Protein AF-A0A5J4JB01-F1 (afdb_monomer_lite)

Foldseek 3Di:
DDDPVLLVQLVVCVVVVDDLVVNCVVSVDDSVVSVCSVVPPDDPPDPDPPDDPPDDD

Secondary structure (DSSP, 8-state):
---HHHHHHHHHHHHTT--HHHHHHHH---HHHHHHHHH-SS-TT------------

Sequence (57 aa):
MLKIGEFFMIRELYQKGWTQTAIAKETGFDRKTIRKYLKGGTSFQNVKPMGKRKLVS

InterPro domains:
  IPR001387 Cro/C1-type, helix-turn-helix domain [PF01381] (10-42)
  IPR001387 Cro/C1-type, helix-turn-helix domain [PS50943] (15-40)
  IPR001387 Cro/C1-type, helix-turn-helix domain [cd00093] (9-43)

pLDDT: mean 73.8, std 17.37, range [42.66, 93.25]

Organism: NCBI:txid2607726

Radius of gyration: 13.64 Å; chains: 1; bounding box: 26×44×24 Å

Structure (mmCIF, N/CA/C/O backbone):
data_AF-A0A5J4JB01-F1
#
_entry.id   AF-A0A5J4JB01-F1
#
loop_
_atom_site.group_PDB
_atom_site.id
_atom_site.type_symbol
_atom_site.label_atom_id
_atom_site.label_alt_id
_atom_site.label_comp_id
_atom_site.label_asym_id
_atom_site.label_entity_id
_atom_site.label_seq_id
_atom_site.pdbx_PDB_ins_code
_atom_site.Cartn_x
_atom_site.Cartn_y
_atom_site.Cartn_z
_atom_site.occupancy
_atom_site.B_iso_or_equiv
_atom_site.auth_seq_id
_atom_site.auth_comp_id
_atom_site.auth_asym_id
_atom_site.auth_atom_id
_atom_site.pdbx_PDB_model_num
ATOM 1 N N . MET A 1 1 ? 2.014 -7.251 -12.6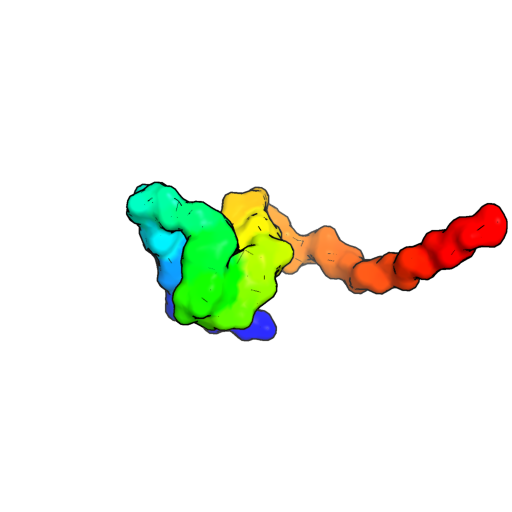96 1.00 57.53 1 MET A N 1
ATOM 2 C CA . MET A 1 1 ? 2.977 -6.159 -12.429 1.00 57.53 1 MET A CA 1
ATOM 3 C C . MET A 1 1 ? 2.178 -4.867 -12.464 1.00 57.53 1 MET A C 1
ATOM 5 O O . MET A 1 1 ? 1.453 -4.683 -13.431 1.00 57.53 1 MET A O 1
ATOM 9 N N . LEU A 1 2 ? 2.181 -4.061 -11.400 1.00 63.47 2 LEU A N 1
ATOM 10 C CA . LEU A 1 2 ? 1.412 -2.809 -11.381 1.00 63.47 2 LEU A CA 1
ATOM 11 C C . LEU A 1 2 ? 2.065 -1.786 -12.311 1.00 63.47 2 LEU A C 1
ATOM 13 O O . LEU A 1 2 ? 3.291 -1.672 -12.331 1.00 63.47 2 LEU A O 1
ATOM 17 N N . LYS A 1 3 ? 1.248 -1.065 -13.081 1.00 77.19 3 LYS A N 1
ATOM 18 C CA . LYS A 1 3 ? 1.712 0.057 -13.904 1.00 77.19 3 LYS A CA 1
ATOM 19 C C . LYS A 1 3 ? 2.011 1.263 -13.004 1.00 77.19 3 LYS A C 1
ATOM 21 O O . LYS A 1 3 ? 1.480 1.360 -11.900 1.00 77.19 3 LYS A O 1
ATOM 26 N N . ILE A 1 4 ? 2.840 2.191 -13.488 1.00 75.75 4 ILE A N 1
ATOM 27 C CA . ILE A 1 4 ? 3.224 3.407 -12.745 1.00 75.75 4 ILE A CA 1
ATOM 28 C C . ILE A 1 4 ? 1.995 4.208 -12.265 1.00 75.75 4 ILE A C 1
ATOM 30 O O . ILE A 1 4 ? 2.017 4.747 -11.162 1.00 75.75 4 ILE A O 1
ATOM 34 N N . GLY A 1 5 ? 0.912 4.236 -13.055 1.00 76.69 5 GLY A N 1
ATOM 35 C CA . GLY A 1 5 ? -0.330 4.935 -12.699 1.00 76.69 5 GLY A CA 1
ATOM 36 C C . GLY A 1 5 ? -1.026 4.335 -11.475 1.00 76.69 5 GLY A C 1
ATOM 37 O O . GLY A 1 5 ? -1.361 5.051 -10.537 1.00 76.69 5 GLY A O 1
ATOM 38 N N . GLU A 1 6 ? -1.130 3.006 -11.422 1.00 80.00 6 GLU A N 1
ATOM 39 C CA . GLU A 1 6 ? -1.735 2.281 -10.295 1.00 80.00 6 GLU A CA 1
ATOM 40 C C . GLU A 1 6 ? -0.948 2.484 -8.990 1.00 80.00 6 GLU A C 1
ATOM 42 O O . GLU A 1 6 ? -1.508 2.533 -7.895 1.00 80.00 6 GLU A O 1
ATOM 47 N N . PHE A 1 7 ? 0.376 2.632 -9.099 1.00 77.81 7 PHE A N 1
ATOM 48 C CA . PHE A 1 7 ? 1.231 2.929 -7.952 1.00 77.81 7 PHE A CA 1
ATOM 49 C C . PHE A 1 7 ? 0.943 4.310 -7.358 1.00 77.81 7 PHE A C 1
ATOM 51 O O . PHE A 1 7 ? 0.843 4.446 -6.135 1.00 77.81 7 PHE A O 1
ATOM 58 N N . PHE A 1 8 ? 0.802 5.323 -8.215 1.00 83.19 8 PHE A N 1
ATOM 59 C CA . PHE A 1 8 ? 0.491 6.682 -7.781 1.00 83.19 8 PHE A CA 1
ATOM 60 C C . PHE A 1 8 ? -0.878 6.739 -7.098 1.00 83.19 8 PHE A C 1
ATOM 62 O O . PHE A 1 8 ? -0.985 7.312 -6.016 1.00 83.19 8 PHE A O 1
ATOM 69 N N . MET A 1 9 ? -1.871 6.037 -7.652 1.00 86.69 9 MET A N 1
ATOM 70 C CA . MET A 1 9 ? -3.224 5.957 -7.099 1.00 86.69 9 MET A CA 1
ATOM 71 C C . MET A 1 9 ? -3.249 5.350 -5.685 1.00 86.69 9 MET A C 1
ATOM 73 O O . MET A 1 9 ? -3.808 5.943 -4.763 1.00 86.69 9 MET A O 1
ATOM 77 N N . ILE A 1 10 ? -2.579 4.209 -5.464 1.00 87.44 10 ILE A N 1
ATOM 78 C CA . ILE A 1 10 ? -2.501 3.571 -4.133 1.00 87.44 10 ILE A CA 1
ATOM 79 C C . ILE A 1 10 ? -1.830 4.500 -3.109 1.00 87.44 10 ILE A C 1
ATOM 81 O O . ILE A 1 10 ? -2.280 4.597 -1.964 1.00 87.44 10 ILE A O 1
ATOM 85 N N . ARG A 1 11 ? -0.739 5.171 -3.501 1.00 86.44 11 ARG A N 1
ATOM 86 C CA . ARG A 1 11 ? 0.023 6.055 -2.608 1.00 86.44 11 ARG A CA 1
ATOM 87 C C . ARG A 1 11 ? -0.754 7.328 -2.274 1.00 86.44 11 ARG A C 1
ATOM 89 O O . ARG A 1 11 ? -0.717 7.762 -1.126 1.00 86.44 11 ARG A O 1
ATOM 96 N N . GLU A 1 12 ? -1.456 7.896 -3.248 1.00 89.94 12 GLU A N 1
ATOM 97 C CA . GLU A 1 12 ? -2.286 9.087 -3.076 1.00 89.94 12 GLU A CA 1
ATOM 98 C C . GLU A 1 12 ? -3.472 8.809 -2.142 1.00 89.94 12 GLU A C 1
ATOM 100 O O . GLU A 1 12 ? -3.682 9.549 -1.182 1.00 89.94 12 GLU A O 1
ATOM 105 N N . LEU A 1 13 ? -4.199 7.706 -2.353 1.00 89.75 13 LEU A N 1
ATOM 106 C CA . LEU A 1 13 ? -5.307 7.311 -1.477 1.00 89.75 13 LEU A CA 1
ATOM 107 C C . LEU A 1 13 ? -4.826 7.073 -0.039 1.00 89.75 13 LEU A C 1
ATOM 109 O O . LEU A 1 13 ? -5.450 7.537 0.916 1.00 89.75 13 LEU A O 1
ATOM 113 N N . TYR A 1 14 ? -3.679 6.413 0.131 1.00 89.19 14 TYR A N 1
ATOM 114 C CA 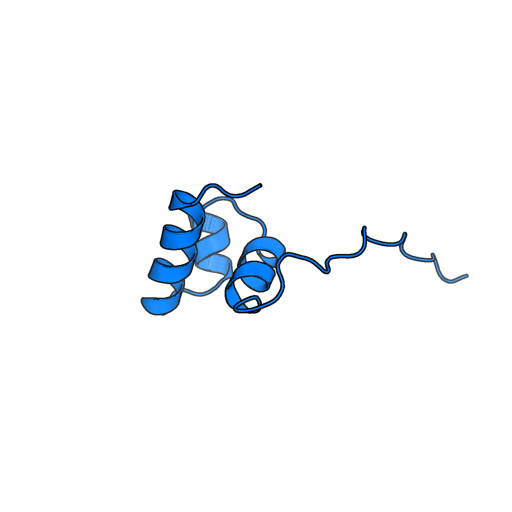. TYR A 1 14 ? -3.100 6.201 1.456 1.00 89.19 14 TYR A CA 1
ATOM 115 C C . TYR A 1 14 ? -2.694 7.516 2.143 1.00 89.19 14 TYR A C 1
ATOM 117 O O . TYR A 1 14 ? -2.933 7.675 3.338 1.00 89.19 14 TYR A O 1
ATOM 125 N N . GLN A 1 15 ? -2.138 8.484 1.402 1.00 88.88 15 GLN A N 1
ATOM 126 C CA . GLN A 1 15 ? -1.828 9.822 1.932 1.00 88.88 15 GLN A CA 1
ATOM 127 C C . GLN A 1 15 ? -3.083 10.620 2.303 1.00 88.88 15 GLN A C 1
ATOM 129 O O . GLN A 1 15 ? -3.058 11.362 3.280 1.00 88.88 15 GLN A O 1
ATOM 134 N N . LYS A 1 16 ? -4.199 10.412 1.595 1.00 92.12 16 LYS A N 1
ATOM 135 C CA . LYS A 1 16 ? -5.523 10.953 1.955 1.00 92.12 16 LYS A CA 1
ATOM 136 C C . LYS A 1 16 ? -6.120 10.309 3.219 1.00 92.12 16 LYS A C 1
ATOM 138 O O . LYS A 1 16 ? -7.249 10.618 3.581 1.00 92.12 16 LYS A O 1
ATOM 143 N N . GLY A 1 17 ? -5.398 9.399 3.880 1.00 93.25 17 GLY A N 1
ATOM 144 C CA . GLY A 1 17 ? -5.834 8.722 5.103 1.00 93.25 17 GLY A CA 1
ATOM 145 C C . GLY A 1 17 ? -6.700 7.487 4.859 1.00 93.25 17 GLY A C 1
ATOM 146 O O . GLY A 1 17 ? -7.275 6.941 5.801 1.00 93.25 17 GLY A O 1
ATOM 147 N N . TRP A 1 18 ? -6.806 7.013 3.615 1.00 93.06 18 TRP A N 1
ATOM 148 C CA . TRP A 1 18 ? -7.609 5.832 3.321 1.00 93.06 18 TRP A CA 1
ATOM 149 C C . TRP A 1 18 ? -6.943 4.562 3.847 1.00 93.06 18 TRP A C 1
ATOM 151 O O . TRP A 1 18 ? -5.731 4.353 3.747 1.00 93.06 18 TRP A O 1
ATOM 161 N N . THR A 1 19 ? -7.765 3.654 4.372 1.00 91.38 19 THR A N 1
ATOM 162 C CA . THR A 1 19 ? -7.287 2.355 4.849 1.00 91.38 19 THR A CA 1
ATOM 163 C C . THR A 1 19 ? -6.923 1.441 3.680 1.00 91.38 19 THR A C 1
ATOM 165 O O . THR A 1 19 ? -7.556 1.460 2.627 1.00 91.38 19 THR A O 1
ATOM 168 N N . GLN A 1 20 ? -5.946 0.551 3.878 1.00 89.75 20 GLN A N 1
ATOM 169 C CA . GLN A 1 20 ? -5.523 -0.420 2.852 1.00 89.75 20 GLN A CA 1
ATOM 170 C C . GLN A 1 20 ? -6.684 -1.284 2.328 1.00 89.75 20 GLN A C 1
ATOM 172 O O . GLN A 1 20 ? -6.667 -1.714 1.182 1.00 89.75 20 GLN A O 1
ATOM 177 N N . THR A 1 21 ? -7.686 -1.550 3.168 1.00 91.12 21 THR A N 1
ATOM 178 C CA . THR A 1 21 ? -8.911 -2.271 2.803 1.00 91.12 21 THR A CA 1
ATOM 179 C C . THR A 1 21 ? -9.845 -1.455 1.920 1.00 91.12 21 THR A C 1
ATOM 181 O O . THR A 1 21 ? -10.447 -2.026 1.019 1.00 91.12 21 THR A O 1
ATOM 184 N N . ALA A 1 22 ? -9.962 -0.145 2.153 1.00 92.06 22 ALA A N 1
ATOM 185 C CA . ALA A 1 22 ? -10.739 0.737 1.287 1.00 92.06 22 ALA A CA 1
ATOM 186 C C . ALA A 1 22 ? -10.070 0.854 -0.088 1.00 92.06 22 ALA A C 1
ATOM 188 O O . ALA A 1 22 ? -10.719 0.654 -1.106 1.00 92.06 22 ALA A O 1
ATOM 189 N N . ILE A 1 23 ? -8.745 1.024 -0.108 1.00 89.62 23 ILE A N 1
ATOM 190 C CA . ILE A 1 23 ? -7.955 1.060 -1.345 1.00 89.62 23 ILE A CA 1
ATOM 191 C C . ILE A 1 23 ? -8.088 -0.259 -2.118 1.00 89.62 23 ILE A C 1
ATOM 193 O O . ILE A 1 23 ? -8.253 -0.236 -3.331 1.00 89.62 23 ILE A O 1
ATOM 197 N N . ALA A 1 24 ? -8.063 -1.410 -1.437 1.00 90.06 24 ALA A N 1
ATOM 198 C CA . ALA A 1 24 ? -8.243 -2.720 -2.071 1.00 90.06 24 ALA A CA 1
ATOM 199 C C . ALA A 1 24 ? -9.619 -2.878 -2.734 1.00 90.06 24 ALA A C 1
ATOM 201 O O . ALA A 1 24 ? -9.714 -3.445 -3.817 1.00 90.06 24 ALA A O 1
ATOM 202 N N . LYS A 1 25 ? -10.676 -2.369 -2.091 1.00 90.81 25 LYS A N 1
ATOM 203 C CA . LYS A 1 25 ? -12.036 -2.385 -2.646 1.00 90.81 25 LYS A CA 1
ATOM 204 C C . LYS A 1 25 ? -12.172 -1.454 -3.850 1.00 90.81 25 LYS A C 1
ATOM 206 O O . LYS A 1 25 ? -12.797 -1.843 -4.824 1.00 90.81 25 LYS A O 1
ATOM 211 N N . GLU A 1 26 ? -11.556 -0.278 -3.780 1.00 89.56 26 GLU A N 1
ATOM 212 C CA . GLU A 1 26 ? -11.623 0.742 -4.830 1.00 89.56 26 GLU A CA 1
ATOM 213 C C . GLU A 1 26 ? -10.826 0.344 -6.079 1.00 89.56 26 GLU A C 1
ATOM 215 O O . GLU A 1 26 ? -11.291 0.461 -7.204 1.00 89.56 26 GLU A O 1
ATOM 220 N N . THR A 1 27 ? -9.610 -0.160 -5.874 1.00 84.75 27 THR A N 1
ATOM 221 C CA . THR A 1 27 ? -8.666 -0.470 -6.962 1.00 84.75 27 THR A CA 1
ATOM 222 C C . THR A 1 27 ? -8.756 -1.917 -7.449 1.00 84.75 27 THR A C 1
ATOM 224 O O . THR A 1 27 ? -8.134 -2.280 -8.443 1.00 84.75 27 THR A O 1
ATOM 227 N N . GLY A 1 28 ? -9.468 -2.784 -6.722 1.00 86.56 28 GLY A N 1
ATOM 228 C CA . GLY A 1 28 ? -9.520 -4.223 -6.988 1.00 86.56 28 GLY A CA 1
ATOM 229 C C . GLY A 1 28 ? -8.213 -4.971 -6.690 1.00 86.56 28 GLY A C 1
ATOM 230 O O . GLY A 1 28 ? -8.121 -6.174 -6.943 1.00 86.56 28 GLY A O 1
ATOM 231 N N . PHE A 1 29 ? -7.187 -4.303 -6.148 1.00 84.88 29 PHE A N 1
ATOM 232 C CA . PHE A 1 29 ? -5.929 -4.959 -5.803 1.00 84.88 29 PHE A CA 1
ATOM 233 C C . PHE A 1 29 ? -6.000 -5.712 -4.482 1.00 84.88 29 PHE A C 1
ATOM 235 O O . PHE A 1 29 ? -6.570 -5.260 -3.490 1.00 84.88 29 PHE A O 1
ATOM 242 N N . ASP A 1 30 ? -5.289 -6.839 -4.434 1.00 86.62 30 ASP A N 1
ATOM 243 C CA . ASP A 1 30 ? -5.106 -7.581 -3.194 1.00 86.62 3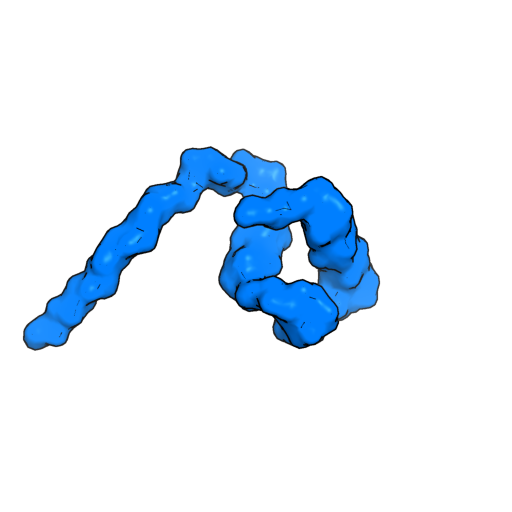0 ASP A CA 1
ATOM 244 C C . ASP A 1 30 ? -4.425 -6.699 -2.131 1.00 86.62 30 ASP A C 1
ATOM 246 O O . ASP A 1 30 ? -3.395 -6.053 -2.369 1.00 86.62 30 ASP A O 1
ATOM 250 N N . ARG A 1 31 ? -4.973 -6.715 -0.915 1.00 86.00 31 ARG A N 1
ATOM 251 C CA . ARG A 1 31 ? -4.447 -5.977 0.240 1.00 86.00 31 ARG A CA 1
ATOM 252 C C . ARG A 1 31 ? -2.966 -6.272 0.501 1.00 86.00 31 ARG A C 1
ATOM 254 O O . ARG A 1 31 ? -2.234 -5.386 0.938 1.00 86.00 31 ARG A O 1
ATOM 261 N N . LYS A 1 32 ? -2.493 -7.493 0.241 1.00 85.56 32 LYS A N 1
ATOM 262 C CA . LYS A 1 32 ? -1.081 -7.890 0.356 1.00 85.56 32 LYS A CA 1
ATOM 263 C C . LYS A 1 32 ? -0.209 -7.136 -0.640 1.00 85.56 32 LYS A C 1
ATOM 265 O O . LYS A 1 32 ? 0.911 -6.763 -0.291 1.00 85.56 32 LYS A O 1
ATOM 270 N N . THR A 1 33 ? -0.722 -6.894 -1.844 1.00 83.75 33 THR A N 1
ATOM 271 C CA . THR A 1 33 ? -0.060 -6.079 -2.861 1.00 83.75 33 THR A CA 1
ATOM 272 C C . THR A 1 33 ? 0.054 -4.649 -2.356 1.00 83.75 33 THR A C 1
ATOM 274 O O . THR A 1 33 ? 1.169 -4.168 -2.181 1.00 83.75 33 THR A O 1
ATOM 277 N N . ILE A 1 34 ? -1.056 -4.024 -1.967 1.00 85.12 34 ILE A N 1
ATOM 278 C CA . ILE A 1 34 ? -1.064 -2.663 -1.402 1.00 85.12 34 ILE A CA 1
ATOM 279 C C . ILE A 1 34 ? -0.105 -2.550 -0.205 1.00 85.12 34 ILE A C 1
ATOM 281 O O . ILE A 1 34 ? 0.753 -1.671 -0.172 1.00 85.12 34 ILE A O 1
ATOM 285 N N . ARG A 1 35 ? -0.154 -3.497 0.739 1.00 85.75 35 ARG A N 1
ATOM 286 C CA . ARG A 1 35 ? 0.745 -3.545 1.903 1.00 85.75 35 ARG A CA 1
ATOM 287 C C . ARG A 1 35 ? 2.215 -3.642 1.503 1.00 85.75 35 ARG A C 1
ATOM 289 O O . ARG A 1 35 ? 3.051 -2.975 2.107 1.00 85.75 35 ARG A O 1
ATOM 296 N N . LYS A 1 36 ? 2.548 -4.482 0.520 1.00 81.69 36 LYS A N 1
ATOM 297 C CA . LYS A 1 36 ? 3.920 -4.634 0.019 1.00 81.69 36 LYS A CA 1
ATOM 298 C C . LYS A 1 36 ? 4.419 -3.336 -0.616 1.00 81.69 36 LYS A C 1
ATOM 300 O O . LYS A 1 36 ? 5.569 -2.978 -0.398 1.00 81.69 36 LYS A O 1
ATOM 305 N N . TYR A 1 37 ? 3.558 -2.636 -1.349 1.00 78.69 37 TYR A N 1
ATOM 306 C CA . TYR A 1 37 ? 3.887 -1.360 -1.983 1.00 78.69 37 TYR A CA 1
ATOM 307 C C . TYR A 1 37 ? 4.061 -0.228 -0.965 1.00 78.69 37 TYR A C 1
ATOM 309 O O . TYR A 1 37 ? 5.040 0.505 -1.042 1.00 78.69 37 TYR A O 1
ATOM 317 N N . LEU A 1 38 ? 3.185 -0.131 0.037 1.00 80.38 38 LEU A N 1
ATOM 318 C CA . LEU A 1 38 ? 3.287 0.885 1.092 1.00 80.38 38 LEU A CA 1
ATOM 319 C C . LEU A 1 38 ? 4.471 0.646 2.039 1.00 80.38 38 LEU A C 1
ATOM 321 O O . LEU A 1 38 ? 5.100 1.594 2.496 1.00 80.38 38 LEU A O 1
ATOM 325 N N . LYS A 1 39 ? 4.798 -0.621 2.326 1.00 80.44 39 LYS A N 1
ATOM 326 C CA . LYS A 1 39 ? 5.963 -0.998 3.145 1.00 80.44 39 LYS A CA 1
ATOM 327 C C . LYS A 1 39 ? 7.283 -0.895 2.364 1.00 80.44 39 LYS A C 1
ATOM 329 O O . LYS A 1 39 ? 8.350 -0.809 2.961 1.00 80.44 39 LYS A O 1
ATOM 334 N N . GLY A 1 40 ? 7.215 -0.962 1.037 1.00 62.94 40 GLY A N 1
ATOM 335 C CA . GLY A 1 40 ? 8.343 -1.173 0.136 1.00 62.94 40 GLY A CA 1
ATOM 336 C C . GLY A 1 40 ? 8.903 0.098 -0.489 1.00 62.94 40 GLY A C 1
ATOM 337 O O . GLY A 1 40 ? 9.108 0.112 -1.698 1.00 62.94 40 GLY A O 1
ATOM 338 N N . GLY A 1 41 ? 9.221 1.118 0.311 1.00 55.66 41 GLY A N 1
ATOM 339 C CA . GLY A 1 41 ? 10.014 2.263 -0.158 1.00 55.66 41 GLY A CA 1
ATOM 340 C C . GLY A 1 41 ? 11.409 1.894 -0.697 1.00 55.66 41 GLY A C 1
ATOM 341 O O . GLY A 1 41 ? 12.056 2.748 -1.285 1.00 55.66 41 GLY A O 1
ATOM 342 N N . THR A 1 42 ? 11.877 0.646 -0.532 1.00 47.16 42 THR A N 1
ATOM 343 C CA . THR A 1 42 ? 13.275 0.278 -0.835 1.00 47.16 42 THR A CA 1
ATOM 344 C C . THR A 1 42 ? 13.543 -1.116 -1.414 1.00 47.16 42 THR A C 1
ATOM 346 O O . THR A 1 42 ? 14.683 -1.366 -1.785 1.00 47.16 42 THR A O 1
ATOM 349 N N . SER A 1 43 ? 12.577 -2.033 -1.575 1.00 42.66 43 SER A N 1
ATOM 350 C CA . SER A 1 43 ? 12.936 -3.416 -1.974 1.00 42.66 43 SER A CA 1
ATOM 351 C C . SER A 1 43 ? 11.921 -4.099 -2.888 1.00 42.66 43 SER A C 1
ATOM 353 O O . SER A 1 43 ? 11.240 -5.049 -2.499 1.00 42.66 43 SER A O 1
ATOM 355 N N . PHE A 1 44 ? 11.868 -3.669 -4.151 1.00 47.66 44 PHE A N 1
ATOM 356 C CA . PHE A 1 44 ? 11.188 -4.421 -5.214 1.00 47.66 44 PHE A CA 1
ATOM 357 C C . PHE A 1 44 ? 11.944 -5.677 -5.683 1.00 47.66 44 PHE A C 1
ATOM 359 O O . PHE A 1 44 ? 11.368 -6.465 -6.427 1.00 47.66 44 PHE A O 1
ATOM 366 N N . GLN A 1 45 ? 13.168 -5.935 -5.204 1.00 48.25 45 GLN A N 1
ATOM 367 C CA . GLN A 1 45 ? 13.998 -7.049 -5.691 1.00 48.25 45 GLN A CA 1
ATOM 368 C C . GLN A 1 45 ? 14.097 -8.292 -4.785 1.00 48.25 45 GLN A C 1
ATOM 370 O O . GLN A 1 45 ? 14.811 -9.221 -5.136 1.00 48.25 45 GLN A O 1
ATOM 375 N N . ASN A 1 46 ? 13.386 -8.393 -3.652 1.00 45.78 46 ASN A N 1
ATOM 376 C CA . ASN A 1 46 ? 13.558 -9.561 -2.762 1.00 45.78 46 ASN A CA 1
ATOM 377 C C . ASN A 1 46 ? 12.258 -10.213 -2.267 1.00 45.78 46 ASN A C 1
ATOM 379 O O . ASN A 1 46 ? 12.144 -10.646 -1.122 1.00 45.78 46 ASN A O 1
ATOM 383 N N . VAL A 1 47 ? 11.254 -10.326 -3.141 1.00 50.22 47 VAL A N 1
ATOM 384 C CA . VAL A 1 47 ? 10.227 -11.360 -2.942 1.00 50.22 47 VAL A CA 1
ATOM 385 C C . VAL A 1 47 ? 10.742 -12.672 -3.511 1.00 50.22 47 VAL A C 1
ATOM 387 O O . VAL A 1 47 ? 10.552 -12.958 -4.689 1.00 50.22 47 VAL A O 1
ATOM 390 N N . LYS A 1 48 ? 11.373 -13.485 -2.655 1.00 51.34 48 LYS A N 1
ATOM 391 C CA . LYS A 1 48 ? 11.534 -14.915 -2.938 1.00 51.34 48 LYS A CA 1
ATOM 392 C C . LYS A 1 48 ? 10.160 -15.495 -3.320 1.00 51.34 48 LYS A C 1
ATOM 394 O O . LYS A 1 48 ? 9.165 -15.121 -2.682 1.00 51.34 48 LYS A O 1
ATOM 399 N N . PRO A 1 49 ? 10.075 -16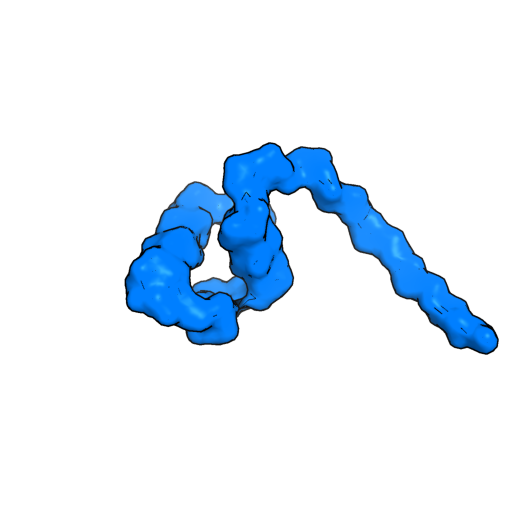.363 -4.347 1.00 44.31 49 PRO A N 1
ATOM 400 C CA . PRO A 1 49 ? 8.823 -17.013 -4.708 1.00 44.31 49 PRO A CA 1
ATOM 401 C C . PRO A 1 49 ? 8.265 -17.699 -3.465 1.00 44.31 49 PRO A C 1
ATOM 403 O O . PRO A 1 49 ? 9.015 -18.251 -2.661 1.00 44.31 49 PRO A O 1
ATOM 406 N N . MET A 1 50 ? 6.954 -17.578 -3.273 1.00 51.69 50 MET A N 1
ATOM 407 C CA . MET A 1 50 ? 6.240 -18.079 -2.106 1.00 51.69 50 MET A CA 1
ATOM 408 C C . MET A 1 50 ? 6.513 -19.581 -1.947 1.00 51.69 50 MET A C 1
ATOM 410 O O . MET A 1 50 ? 5.881 -20.405 -2.602 1.00 51.69 50 MET A O 1
ATOM 414 N N . GLY A 1 51 ? 7.491 -19.918 -1.101 1.00 49.53 51 GLY A N 1
ATOM 415 C CA . GLY A 1 51 ? 7.808 -21.287 -0.727 1.00 49.53 51 GLY A CA 1
ATOM 416 C C . GLY A 1 51 ? 6.548 -21.940 -0.182 1.00 49.53 51 GLY A C 1
ATOM 417 O O . GLY A 1 51 ? 5.837 -21.347 0.635 1.00 49.53 51 GLY A O 1
ATOM 418 N N . LYS A 1 52 ? 6.237 -23.124 -0.711 1.00 50.56 52 LYS A N 1
ATOM 419 C CA . LYS A 1 52 ? 5.036 -23.886 -0.385 1.00 50.56 52 LYS A CA 1
ATOM 420 C C . LYS A 1 52 ? 4.878 -23.975 1.133 1.00 50.56 52 LYS A C 1
ATOM 422 O O . LYS A 1 52 ? 5.821 -24.333 1.834 1.00 50.56 52 LYS A O 1
ATOM 427 N N . ARG A 1 53 ? 3.687 -23.630 1.631 1.00 50.44 53 ARG A N 1
ATOM 42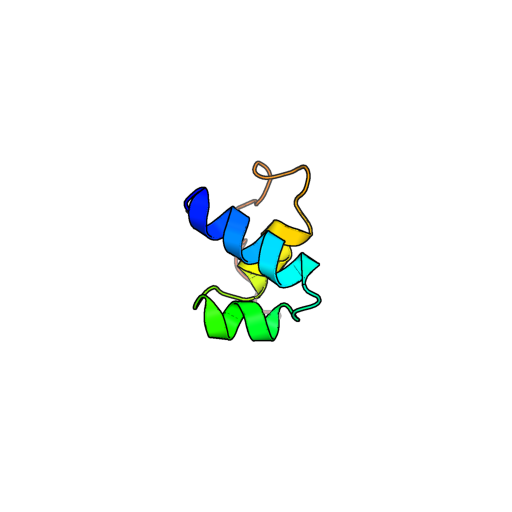8 C CA . ARG A 1 53 ? 3.296 -23.877 3.023 1.00 50.44 53 ARG A CA 1
ATOM 429 C C . ARG A 1 53 ? 3.546 -25.360 3.305 1.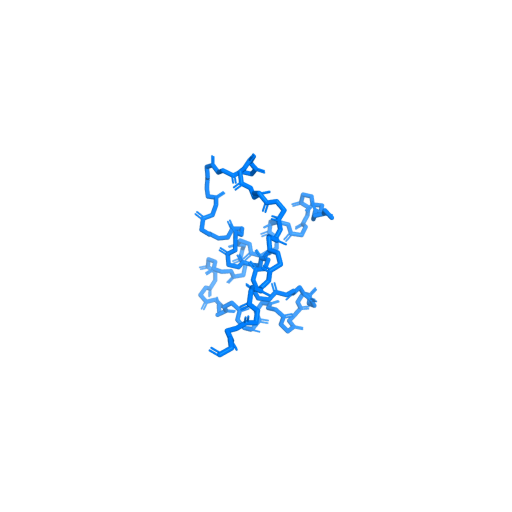00 50.44 53 ARG A C 1
ATOM 431 O O . ARG A 1 53 ? 2.893 -26.201 2.694 1.00 50.44 53 ARG A O 1
ATOM 438 N N . LYS A 1 54 ? 4.510 -25.675 4.175 1.00 45.16 54 LYS A N 1
ATOM 439 C CA . LYS A 1 54 ? 4.631 -27.014 4.757 1.00 45.16 54 LYS A CA 1
ATOM 440 C C . LYS A 1 54 ? 3.340 -27.246 5.543 1.00 45.16 54 LYS A C 1
ATOM 442 O O . LYS A 1 54 ? 3.081 -26.529 6.507 1.00 45.16 54 LYS A O 1
ATOM 447 N N . LEU A 1 55 ? 2.519 -28.182 5.071 1.00 50.38 55 LEU A N 1
ATOM 448 C CA . LEU A 1 55 ? 1.507 -28.833 5.892 1.00 50.38 55 LEU A CA 1
ATOM 449 C C . LEU A 1 55 ? 2.260 -29.456 7.070 1.00 50.38 55 LEU A C 1
ATOM 451 O O . LEU A 1 55 ? 3.178 -30.248 6.864 1.00 50.38 55 LEU A O 1
ATOM 455 N N . VAL A 1 56 ? 1.953 -28.991 8.277 1.00 56.31 56 VAL A N 1
ATOM 456 C CA . VAL A 1 56 ? 2.406 -29.637 9.508 1.00 56.31 56 VAL A CA 1
ATOM 457 C C . VAL A 1 56 ? 1.598 -30.924 9.674 1.00 56.31 56 VAL A C 1
ATOM 459 O O . VAL A 1 56 ? 0.380 -30.898 9.495 1.00 56.31 56 VAL A O 1
ATOM 462 N N . SER A 1 57 ? 2.304 -32.031 9.912 1.00 53.34 57 SER A N 1
ATOM 463 C CA . SER A 1 57 ? 1.730 -33.301 10.367 1.00 53.34 57 SER A CA 1
ATOM 464 C C . SER A 1 57 ? 1.615 -33.306 11.882 1.00 53.34 57 SER A C 1
ATOM 466 O O . SER A 1 57 ? 2.384 -32.551 12.521 1.00 53.34 57 SER A O 1
#